Protein AF-A0AAN8IXF5-F1 (afdb_monomer_lite)

Radius of gyration: 14.78 Å; chains: 1; bounding box: 34×33×35 Å

Structure (mmCIF, N/CA/C/O backbone):
data_AF-A0AAN8IXF5-F1
#
_entry.id   AF-A0AAN8IXF5-F1
#
loop_
_atom_site.group_PDB
_atom_site.id
_atom_site.type_symbol
_atom_site.label_atom_id
_atom_site.label_alt_id
_atom_site.label_comp_id
_atom_site.label_asym_id
_atom_site.label_entity_id
_atom_site.label_seq_id
_atom_site.pdbx_PDB_ins_code
_atom_site.Cartn_x
_atom_site.Cartn_y
_atom_site.Cartn_z
_atom_site.occupancy
_atom_site.B_iso_or_equiv
_atom_site.auth_seq_id
_atom_site.auth_comp_id
_atom_site.auth_asym_id
_atom_site.auth_atom_id
_atom_site.pdbx_PDB_model_num
ATOM 1 N N . MET A 1 1 ? -7.629 -7.883 5.708 1.00 85.31 1 MET A N 1
ATOM 2 C CA . MET A 1 1 ? -8.153 -7.090 6.846 1.00 85.31 1 MET A CA 1
ATOM 3 C C . MET A 1 1 ? -7.039 -6.654 7.792 1.00 85.31 1 MET A C 1
ATOM 5 O O . MET A 1 1 ? -6.906 -5.462 8.022 1.00 85.31 1 MET A O 1
ATOM 9 N N . THR A 1 2 ? -6.219 -7.586 8.291 1.00 90.19 2 THR A N 1
ATOM 10 C CA . THR A 1 2 ? -5.158 -7.331 9.285 1.00 90.19 2 THR A CA 1
ATOM 11 C C . THR A 1 2 ? -4.251 -6.151 8.933 1.00 90.19 2 THR A C 1
ATOM 13 O O . THR A 1 2 ? -4.060 -5.288 9.775 1.00 90.19 2 THR A O 1
ATOM 16 N N . LEU A 1 3 ? -3.793 -6.046 7.677 1.00 94.38 3 LEU A N 1
ATOM 17 C CA . LEU A 1 3 ? -2.927 -4.947 7.228 1.00 94.38 3 LEU A CA 1
ATOM 18 C C . LEU A 1 3 ? -3.506 -3.551 7.529 1.00 94.38 3 LEU A C 1
ATOM 20 O O . LEU A 1 3 ? -2.809 -2.706 8.077 1.00 94.38 3 LEU A O 1
ATOM 24 N N . PHE A 1 4 ? -4.781 -3.316 7.204 1.00 95.44 4 PHE A N 1
ATOM 25 C CA . PHE A 1 4 ? -5.424 -2.013 7.403 1.00 95.44 4 PHE A CA 1
ATOM 26 C C . PHE A 1 4 ? -5.740 -1.727 8.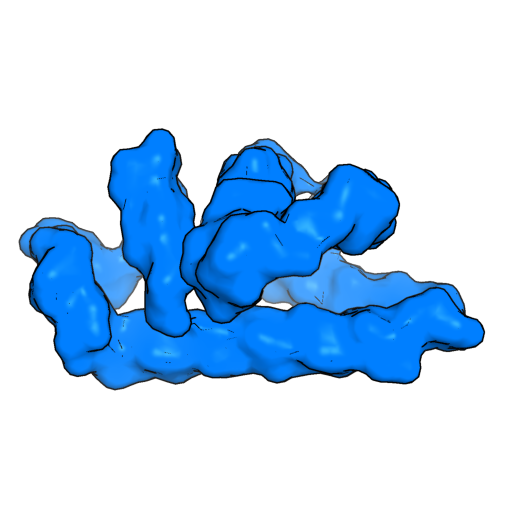868 1.00 95.44 4 PHE A C 1
ATOM 28 O O . PHE A 1 4 ? -5.569 -0.600 9.312 1.00 95.44 4 PHE A O 1
ATOM 35 N N . LEU A 1 5 ? -6.147 -2.739 9.639 1.00 94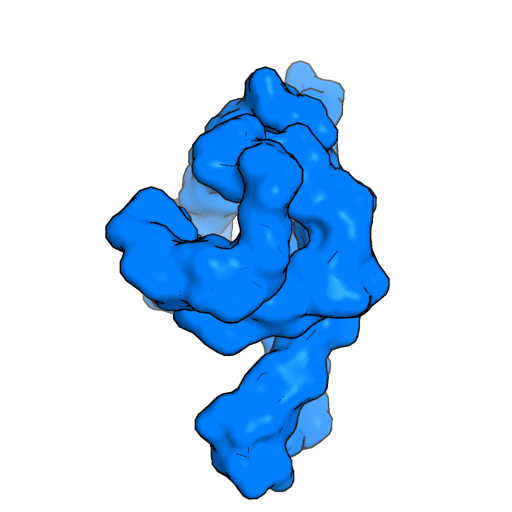.25 5 LEU A N 1
ATOM 36 C CA . LEU A 1 5 ? -6.356 -2.557 11.078 1.00 94.25 5 LEU A CA 1
ATOM 37 C C . LEU A 1 5 ? -5.041 -2.200 11.780 1.00 94.25 5 LEU A C 1
ATOM 39 O O . LEU A 1 5 ? -5.018 -1.288 12.603 1.00 94.25 5 LEU A O 1
ATOM 43 N N . THR A 1 6 ? -3.937 -2.854 11.401 1.00 94.81 6 THR A N 1
ATOM 44 C CA . THR A 1 6 ? -2.598 -2.485 11.872 1.00 94.81 6 THR A CA 1
ATOM 45 C C . THR A 1 6 ? -2.248 -1.060 11.445 1.00 94.81 6 THR A C 1
ATOM 47 O O . THR A 1 6 ? -1.875 -0.265 12.301 1.00 94.81 6 THR A O 1
ATOM 50 N N . LEU A 1 7 ? -2.459 -0.698 10.173 1.00 96.81 7 LEU A N 1
ATOM 51 C CA . LEU A 1 7 ? -2.223 0.659 9.668 1.00 96.81 7 LEU A CA 1
ATOM 52 C C . LEU A 1 7 ? -2.965 1.723 10.487 1.00 96.81 7 LEU A C 1
ATOM 54 O O . LEU A 1 7 ? -2.337 2.671 10.944 1.00 96.81 7 LEU A O 1
ATOM 58 N N . PHE A 1 8 ? -4.266 1.546 10.725 1.00 96.06 8 PHE A N 1
ATOM 59 C CA . PHE A 1 8 ? -5.072 2.505 11.483 1.00 96.06 8 PHE A CA 1
ATOM 60 C C . PHE A 1 8 ? -4.692 2.555 12.963 1.00 96.06 8 PHE A C 1
ATOM 62 O O . PHE A 1 8 ? -4.745 3.618 13.570 1.00 96.06 8 PHE A O 1
ATOM 69 N N . SER A 1 9 ? -4.276 1.432 13.553 1.00 95.31 9 SER A N 1
ATOM 70 C CA . SER A 1 9 ? -3.795 1.425 14.938 1.00 95.31 9 SER A CA 1
ATOM 71 C C . SER A 1 9 ? -2.438 2.119 15.102 1.00 95.31 9 SER A C 1
ATOM 73 O O . SER A 1 9 ? -2.225 2.808 16.095 1.00 95.31 9 SER A O 1
ATOM 75 N N . THR A 1 10 ? -1.519 1.968 14.138 1.00 96.06 10 THR A N 1
ATOM 76 C CA . THR A 1 10 ? -0.166 2.541 14.222 1.00 96.06 10 THR A CA 1
ATOM 77 C C . THR A 1 10 ? -0.100 3.980 13.717 1.00 96.06 10 THR A C 1
ATOM 79 O O . THR A 1 10 ? 0.648 4.787 14.263 1.00 96.06 10 THR A O 1
ATOM 82 N N . TYR A 1 11 ? -0.902 4.320 12.708 1.00 96.62 11 TYR A N 1
ATOM 83 C CA . TYR A 1 11 ? -1.006 5.660 12.132 1.00 96.62 11 TYR A CA 1
ATOM 84 C C . TYR A 1 11 ? -2.482 6.087 12.064 1.00 96.62 11 TYR A C 1
ATOM 86 O O . TYR A 1 11 ? -3.088 6.036 10.989 1.00 96.62 11 TYR A O 1
ATOM 94 N N . PRO A 1 12 ? -3.093 6.503 13.191 1.00 95.00 12 PRO A N 1
ATOM 95 C CA . PRO A 1 12 ? -4.527 6.811 13.256 1.00 95.00 12 PRO A CA 1
ATOM 96 C C . PRO A 1 12 ? -4.988 7.886 12.270 1.00 95.00 12 PRO A C 1
ATOM 98 O O . PRO A 1 12 ? -6.115 7.852 11.785 1.00 95.00 12 PRO A O 1
ATOM 101 N N . ASP A 1 13 ? -4.099 8.809 11.905 1.00 94.50 13 ASP A N 1
ATOM 102 C CA . ASP A 1 13 ? -4.372 9.869 10.938 1.00 94.50 13 ASP A CA 1
ATOM 103 C C . ASP A 1 13 ? -4.632 9.349 9.512 1.00 94.50 13 ASP A C 1
ATOM 105 O O . ASP A 1 13 ? -5.252 10.043 8.705 1.00 94.50 13 ASP A O 1
ATOM 109 N N . THR A 1 14 ? -4.225 8.115 9.197 1.00 95.00 14 THR A N 1
ATOM 110 C CA . THR A 1 14 ? -4.556 7.463 7.919 1.00 95.00 14 THR A CA 1
ATOM 111 C C . THR A 1 14 ? -6.046 7.144 7.785 1.00 95.00 14 THR A C 1
ATOM 113 O O . THR A 1 14 ? -6.552 7.081 6.662 1.00 95.00 14 THR A O 1
ATOM 116 N N . LEU A 1 15 ? -6.783 7.019 8.895 1.00 94.88 15 LEU A N 1
ATOM 117 C CA . LEU A 1 15 ? -8.226 6.778 8.873 1.00 94.88 15 LEU A CA 1
ATOM 118 C C . LEU A 1 15 ? -9.008 7.983 8.320 1.00 94.88 15 LEU A C 1
ATOM 120 O O . LEU A 1 15 ? -10.055 7.800 7.704 1.00 94.88 15 LEU A O 1
ATOM 124 N N . ASN A 1 16 ? -8.459 9.200 8.425 1.00 94.38 16 ASN A N 1
ATOM 125 C CA . ASN A 1 16 ? -9.081 10.436 7.926 1.00 94.38 16 ASN A CA 1
ATOM 126 C C . ASN A 1 16 ? -9.330 10.424 6.405 1.00 94.38 16 ASN A C 1
ATOM 128 O O . ASN A 1 16 ? -10.154 11.182 5.895 1.00 94.38 16 ASN A O 1
ATOM 132 N N . TYR A 1 17 ? -8.634 9.558 5.663 1.00 94.81 17 TYR A N 1
ATOM 133 C CA . TYR A 1 17 ? -8.828 9.390 4.221 1.00 94.81 17 TYR A CA 1
ATOM 134 C C . TYR A 1 17 ? -10.002 8.461 3.873 1.00 94.81 17 TYR A C 1
ATOM 136 O O . TYR A 1 17 ? -10.412 8.385 2.713 1.00 94.81 17 TYR A O 1
ATOM 144 N N . PHE A 1 18 ? -10.575 7.779 4.866 1.00 95.00 18 PHE A N 1
ATOM 145 C CA . PHE A 1 18 ? -11.667 6.827 4.714 1.00 95.00 18 PHE A CA 1
ATOM 146 C C . PHE A 1 18 ? -12.958 7.385 5.315 1.00 95.00 18 PHE A C 1
ATOM 148 O O . PHE A 1 18 ? -13.404 6.961 6.374 1.00 95.00 18 PHE A O 1
ATOM 155 N N . LYS A 1 19 ? -13.604 8.312 4.599 1.00 93.19 19 LYS A N 1
ATOM 156 C CA . LYS A 1 19 ? -14.849 8.975 5.044 1.00 93.19 19 LYS A CA 1
ATOM 157 C C . LYS A 1 19 ? -15.955 8.008 5.489 1.00 93.19 19 LYS A C 1
ATOM 159 O O . LYS A 1 19 ? -16.701 8.309 6.408 1.00 93.19 19 LYS A O 1
ATOM 164 N N . ALA A 1 20 ? -16.042 6.827 4.874 1.00 93.00 20 ALA A N 1
ATOM 165 C CA . ALA A 1 20 ? -17.015 5.797 5.252 1.00 93.00 20 ALA A CA 1
ATOM 166 C C . ALA A 1 20 ? -16.830 5.267 6.692 1.00 93.00 20 ALA A C 1
ATOM 168 O O . ALA A 1 20 ? -17.744 4.657 7.249 1.00 93.00 20 ALA A O 1
ATOM 169 N N . PHE A 1 21 ? -15.654 5.481 7.288 1.00 95.44 21 PHE A N 1
ATOM 170 C CA . PHE A 1 21 ? -15.263 4.977 8.604 1.00 95.44 21 PHE A CA 1
ATOM 171 C C . PHE A 1 21 ? -15.178 6.074 9.672 1.00 95.44 21 PHE A C 1
ATOM 173 O O . PHE A 1 21 ? -14.741 5.809 10.789 1.00 95.44 21 PHE A O 1
ATOM 180 N N . GLU A 1 22 ? -15.597 7.297 9.348 1.00 92.56 22 GLU A N 1
ATOM 181 C CA . GLU A 1 22 ? -15.571 8.424 10.277 1.00 92.56 22 GLU A CA 1
ATOM 182 C C . GLU A 1 22 ? -16.382 8.117 11.548 1.00 92.56 22 GLU A C 1
ATOM 184 O O . GLU A 1 22 ? -17.485 7.567 11.482 1.00 92.56 22 GLU A O 1
ATOM 189 N N . ASN A 1 23 ? -15.818 8.460 12.711 1.00 93.00 23 ASN A N 1
ATOM 190 C CA . ASN A 1 23 ? -16.390 8.219 14.042 1.00 93.00 23 ASN A CA 1
ATOM 191 C C . ASN A 1 23 ? -16.657 6.742 14.396 1.00 93.00 23 ASN A C 1
ATOM 193 O O . ASN A 1 23 ? -17.383 6.474 15.351 1.00 93.00 23 ASN A O 1
ATOM 197 N N . LYS A 1 24 ? -16.082 5.784 13.659 1.00 95.62 24 LYS A N 1
ATOM 198 C CA . LYS A 1 24 ? -16.190 4.352 13.967 1.00 95.62 24 LYS A CA 1
ATOM 199 C C . LYS A 1 24 ? -14.945 3.846 14.683 1.00 95.62 24 LYS A C 1
ATOM 201 O O . LYS A 1 24 ? -13.821 4.216 14.351 1.00 95.62 24 LYS A O 1
ATOM 206 N N . SER A 1 25 ? -15.145 2.949 15.638 1.00 95.56 25 SER A N 1
ATOM 207 C CA . SER A 1 25 ? -14.073 2.172 16.256 1.00 95.56 25 SER A CA 1
ATOM 208 C C . SER A 1 25 ? -13.474 1.157 15.272 1.00 95.56 25 SER A C 1
ATOM 210 O O . SER A 1 25 ? -14.107 0.751 14.293 1.00 95.56 25 SER A O 1
ATOM 212 N N . LEU A 1 26 ? -12.249 0.690 15.544 1.00 95.31 26 LEU A N 1
ATOM 213 C CA . LEU A 1 26 ? -11.599 -0.337 14.717 1.00 95.31 26 LEU A CA 1
ATOM 214 C C . LEU A 1 26 ? -12.392 -1.654 14.677 1.00 95.31 26 LEU A C 1
ATOM 216 O O . LEU A 1 26 ? -12.399 -2.328 13.644 1.00 95.31 26 LEU A O 1
ATOM 220 N N . ASP A 1 27 ? -13.086 -1.998 15.764 1.00 95.62 27 ASP A N 1
ATOM 221 C CA . ASP A 1 27 ? -13.932 -3.192 15.835 1.00 95.62 27 ASP A CA 1
ATOM 222 C C . ASP A 1 27 ? -15.177 -3.066 14.951 1.00 95.62 27 ASP A C 1
ATOM 224 O O . ASP A 1 27 ? -15.515 -4.008 14.230 1.00 95.62 27 ASP A O 1
ATOM 228 N N . GLU A 1 28 ? -15.811 -1.890 14.914 1.00 96.38 28 GLU A N 1
ATOM 229 C CA . GLU A 1 28 ? -16.908 -1.619 13.978 1.00 96.38 28 GLU A CA 1
ATOM 230 C C . GLU A 1 28 ? -16.422 -1.686 12.525 1.00 96.38 28 GLU A C 1
ATOM 232 O O . GLU A 1 28 ? -17.033 -2.362 11.696 1.00 96.38 28 GLU A O 1
ATOM 237 N N . ILE A 1 29 ? -15.285 -1.048 12.219 1.00 96.50 29 ILE A N 1
ATOM 238 C CA . ILE A 1 29 ? -14.694 -1.017 10.870 1.00 96.50 29 ILE A CA 1
ATOM 239 C C . ILE A 1 29 ? -14.367 -2.428 10.373 1.00 96.50 29 ILE A C 1
ATOM 241 O O . ILE A 1 29 ? -14.630 -2.759 9.214 1.00 96.50 29 ILE A O 1
ATOM 245 N N . LYS A 1 30 ? -13.847 -3.297 11.247 1.00 94.31 30 LYS A N 1
ATOM 246 C CA . LYS A 1 30 ? -13.553 -4.703 10.933 1.00 94.31 30 LYS A CA 1
ATOM 247 C C . LYS A 1 30 ? -14.792 -5.470 10.447 1.00 94.31 30 LYS A C 1
ATOM 249 O O . LYS A 1 30 ? -14.654 -6.376 9.622 1.00 94.31 30 LYS A O 1
ATOM 254 N N . GLY A 1 31 ? -15.987 -5.110 10.918 1.00 94.62 31 GLY A N 1
ATOM 255 C CA . GLY A 1 31 ? -17.256 -5.707 10.488 1.00 94.62 31 GLY A CA 1
ATOM 256 C C . GLY A 1 31 ? -17.774 -5.202 9.133 1.00 94.62 31 GLY A C 1
ATOM 257 O O . GLY A 1 31 ? -18.572 -5.883 8.480 1.00 94.62 31 GLY A O 1
ATOM 258 N N . MET A 1 32 ? -17.309 -4.043 8.659 1.00 96.38 32 MET A N 1
ATOM 259 C CA . MET A 1 32 ? -17.881 -3.370 7.490 1.00 96.38 32 MET A CA 1
ATOM 260 C C . MET A 1 32 ? -17.508 -4.033 6.157 1.00 96.38 32 MET A C 1
ATOM 262 O O . MET A 1 32 ? -16.362 -4.424 5.914 1.00 96.38 32 MET A O 1
ATOM 266 N N . SER A 1 33 ? -18.487 -4.115 5.248 1.00 96.19 33 SER A N 1
ATOM 267 C CA . SER A 1 33 ? -18.292 -4.600 3.873 1.00 96.19 33 SER A CA 1
ATOM 268 C C . SER A 1 33 ? -17.300 -3.757 3.089 1.00 96.19 33 SER A C 1
ATOM 270 O O . SER A 1 33 ? -16.461 -4.315 2.387 1.00 96.19 33 SER A O 1
ATOM 272 N N . ASP A 1 34 ? -17.350 -2.440 3.255 1.00 95.69 34 ASP A N 1
ATOM 273 C CA . ASP A 1 34 ? -16.520 -1.509 2.490 1.00 95.69 34 ASP A CA 1
ATOM 274 C C . ASP A 1 34 ? -15.040 -1.663 2.849 1.00 95.69 34 ASP A C 1
ATOM 276 O O . ASP A 1 34 ? -14.176 -1.648 1.971 1.00 95.69 34 ASP A O 1
ATOM 280 N N . MET A 1 35 ? -14.739 -1.916 4.130 1.00 96.00 35 MET A N 1
ATOM 281 C CA . MET A 1 35 ? -13.375 -2.206 4.569 1.00 96.00 35 MET A CA 1
ATOM 282 C C . MET A 1 35 ? -12.886 -3.543 4.009 1.00 96.00 35 MET A C 1
ATOM 284 O O . MET A 1 35 ? -11.756 -3.631 3.528 1.00 96.00 35 MET A O 1
ATOM 288 N N . ARG A 1 36 ? -13.730 -4.588 4.009 1.00 96.06 36 ARG A N 1
ATOM 289 C CA . ARG A 1 36 ? -13.381 -5.857 3.344 1.00 96.06 36 ARG A CA 1
ATOM 290 C C . ARG A 1 36 ? -13.091 -5.637 1.865 1.00 96.06 36 ARG A C 1
ATOM 292 O O . ARG A 1 36 ? -12.045 -6.074 1.401 1.00 96.06 36 ARG A O 1
ATOM 299 N N . ALA A 1 37 ? -13.977 -4.945 1.153 1.00 96.81 37 ALA A N 1
ATOM 300 C CA . ALA A 1 37 ? -13.844 -4.701 -0.278 1.00 96.81 37 ALA A CA 1
ATOM 301 C C . ALA A 1 37 ? -12.544 -3.955 -0.603 1.00 96.81 37 ALA A C 1
ATOM 303 O O . ALA A 1 37 ? -11.785 -4.391 -1.469 1.00 96.81 37 ALA A O 1
ATOM 304 N N . HIS A 1 38 ? -12.235 -2.884 0.134 1.00 96.12 38 HIS A N 1
ATOM 305 C CA . HIS A 1 38 ? -10.994 -2.142 -0.067 1.00 96.12 38 HIS A CA 1
ATOM 306 C C . HIS A 1 38 ? -9.755 -2.985 0.266 1.00 96.12 38 HIS A C 1
ATOM 308 O O . HIS A 1 38 ? -8.813 -3.033 -0.525 1.00 96.12 38 HIS A O 1
ATOM 314 N N . ALA A 1 39 ? -9.763 -3.706 1.394 1.00 96.06 39 ALA A N 1
ATOM 315 C CA . ALA A 1 39 ? -8.648 -4.572 1.771 1.00 96.06 39 ALA A CA 1
ATOM 316 C C . ALA A 1 39 ? -8.383 -5.667 0.727 1.00 96.06 39 ALA A C 1
ATOM 318 O O . ALA A 1 39 ? -7.228 -5.949 0.418 1.00 96.06 39 ALA A O 1
ATOM 319 N N . THR A 1 40 ? -9.439 -6.259 0.170 1.00 96.56 40 THR A N 1
ATOM 320 C CA . THR A 1 40 ? -9.345 -7.248 -0.906 1.00 96.56 40 THR A CA 1
ATOM 321 C C . THR A 1 40 ? -8.794 -6.630 -2.191 1.00 96.56 40 THR A C 1
ATOM 323 O O . THR A 1 40 ? -7.886 -7.199 -2.790 1.00 96.56 40 THR A O 1
ATOM 326 N N . ALA A 1 41 ? -9.268 -5.445 -2.587 1.00 96.94 41 ALA A N 1
ATOM 327 C CA . ALA A 1 41 ? -8.767 -4.750 -3.773 1.00 96.94 41 ALA A CA 1
ATOM 328 C C . ALA A 1 41 ? -7.262 -4.440 -3.684 1.00 96.94 41 ALA A C 1
ATOM 330 O O . ALA A 1 41 ? -6.550 -4.571 -4.677 1.00 96.94 41 ALA A O 1
ATOM 331 N N . VAL A 1 42 ? -6.761 -4.080 -2.498 1.00 96.69 42 VAL A N 1
ATOM 332 C CA . VAL A 1 42 ? -5.320 -3.872 -2.282 1.00 96.69 42 VAL A CA 1
ATOM 333 C C . VAL A 1 42 ? -4.526 -5.168 -2.416 1.00 96.69 42 VAL A C 1
ATOM 335 O O . VAL A 1 42 ? -3.456 -5.148 -3.017 1.00 96.69 42 VAL A O 1
ATOM 338 N N . MET A 1 43 ? -5.036 -6.293 -1.908 1.00 95.62 43 MET A N 1
ATOM 339 C CA . MET A 1 43 ? -4.343 -7.578 -2.053 1.00 95.62 43 MET A CA 1
ATOM 340 C C . MET A 1 43 ? -4.301 -8.040 -3.511 1.00 95.62 43 MET A C 1
ATOM 342 O O . MET A 1 43 ? -3.245 -8.466 -3.958 1.00 95.62 43 MET A O 1
ATOM 346 N N . TYR A 1 44 ? -5.379 -7.855 -4.280 1.00 97.81 44 TYR A N 1
ATOM 347 C CA . TYR A 1 44 ? -5.351 -8.110 -5.726 1.00 97.81 44 TYR A CA 1
ATOM 348 C C . TYR A 1 44 ? -4.380 -7.192 -6.471 1.00 97.81 44 TYR A C 1
ATOM 350 O O . TYR A 1 44 ? -3.691 -7.638 -7.381 1.00 97.81 44 TYR A O 1
ATOM 358 N N . ALA A 1 45 ? -4.293 -5.915 -6.087 1.00 97.25 45 ALA A N 1
ATOM 359 C CA . ALA A 1 45 ? -3.321 -5.006 -6.686 1.00 97.25 45 ALA A CA 1
ATOM 360 C C . ALA A 1 45 ? -1.876 -5.443 -6.391 1.00 97.25 45 ALA A C 1
ATOM 362 O O . ALA A 1 45 ? -1.050 -5.411 -7.296 1.00 97.25 45 ALA A O 1
ATOM 363 N N . MET A 1 46 ? -1.581 -5.869 -5.156 1.00 96.25 46 MET A N 1
ATOM 364 C CA . MET A 1 46 ? -0.271 -6.424 -4.788 1.00 96.25 46 MET A CA 1
ATOM 365 C C . MET A 1 46 ? 0.056 -7.680 -5.596 1.00 96.25 46 MET A C 1
ATOM 367 O O . MET A 1 46 ? 1.146 -7.761 -6.148 1.00 96.25 46 MET A O 1
ATOM 371 N N . ASP A 1 47 ? -0.891 -8.609 -5.708 1.00 97.00 47 ASP A N 1
ATOM 372 C CA . ASP A 1 47 ? -0.759 -9.844 -6.490 1.00 97.00 47 ASP A CA 1
ATOM 373 C C . ASP A 1 47 ? -0.419 -9.542 -7.957 1.00 97.00 47 ASP A C 1
ATOM 375 O O . ASP A 1 47 ? 0.612 -9.971 -8.462 1.00 97.00 47 ASP A O 1
ATOM 379 N N . SER A 1 48 ? -1.181 -8.643 -8.594 1.00 97.81 48 SER A N 1
ATOM 380 C CA . SER A 1 48 ? -0.913 -8.223 -9.976 1.00 97.81 48 SER A CA 1
ATOM 381 C C . SER A 1 48 ? 0.460 -7.573 -10.156 1.00 97.81 48 SER A C 1
ATOM 383 O O . SER A 1 48 ? 1.072 -7.712 -11.211 1.00 97.81 48 SER A O 1
ATOM 385 N N . LEU A 1 49 ? 0.950 -6.824 -9.165 1.00 97.50 49 LEU A N 1
ATOM 386 C CA . LEU A 1 49 ? 2.280 -6.224 -9.249 1.00 97.50 49 LEU A CA 1
ATOM 387 C C . LEU A 1 49 ? 3.391 -7.275 -9.114 1.00 97.50 49 LEU A C 1
ATOM 389 O O . LEU A 1 49 ? 4.405 -7.155 -9.795 1.00 97.50 49 LEU A O 1
ATOM 393 N N . ILE A 1 50 ? 3.202 -8.287 -8.262 1.00 96.19 50 ILE A N 1
ATOM 394 C CA . ILE A 1 50 ? 4.145 -9.403 -8.094 1.00 96.19 50 ILE A CA 1
ATOM 395 C C . ILE A 1 50 ? 4.189 -10.257 -9.361 1.00 96.19 50 ILE A C 1
ATOM 397 O O . ILE A 1 50 ? 5.280 -10.555 -9.838 1.00 96.19 50 ILE A O 1
ATOM 401 N N . ASP A 1 51 ? 3.032 -10.576 -9.946 1.00 97.69 51 ASP A N 1
ATOM 402 C CA . ASP A 1 51 ? 2.930 -11.339 -11.198 1.00 97.69 51 ASP A CA 1
ATOM 403 C C . ASP A 1 51 ? 3.668 -10.671 -12.368 1.00 97.69 51 ASP A C 1
ATOM 405 O O . ASP A 1 51 ? 4.056 -11.335 -13.324 1.00 97.69 51 ASP A O 1
ATOM 409 N N . ASN A 1 52 ? 3.871 -9.352 -12.294 1.00 97.44 52 ASN A N 1
ATOM 410 C CA . ASN A 1 52 ? 4.555 -8.562 -13.315 1.00 97.44 52 ASN A CA 1
ATOM 411 C C . ASN A 1 52 ? 5.937 -8.067 -12.859 1.00 97.44 52 ASN A C 1
ATOM 413 O O . ASN A 1 52 ? 6.491 -7.169 -13.484 1.00 97.44 52 ASN A O 1
ATOM 417 N N . VAL A 1 53 ? 6.527 -8.623 -11.794 1.00 95.31 53 VAL A N 1
ATOM 418 C CA . VAL A 1 53 ? 7.847 -8.172 -11.306 1.00 95.31 53 VAL A CA 1
ATOM 419 C C . VAL A 1 53 ? 8.957 -8.343 -12.356 1.00 95.31 53 VAL A C 1
ATOM 421 O O . VAL A 1 53 ? 9.883 -7.533 -12.407 1.00 95.31 53 VAL A O 1
ATOM 424 N N . ASP A 1 54 ? 8.819 -9.346 -13.227 1.00 96.19 54 ASP A N 1
ATOM 425 C CA . ASP A 1 54 ? 9.731 -9.638 -14.340 1.00 96.19 54 ASP A CA 1
ATOM 426 C C . ASP A 1 54 ? 9.343 -8.921 -15.654 1.00 96.19 54 ASP A C 1
ATOM 428 O O . ASP A 1 54 ? 10.050 -9.040 -16.655 1.00 96.19 54 ASP A O 1
ATOM 432 N N . ASP A 1 55 ? 8.260 -8.134 -15.649 1.00 97.19 55 ASP A N 1
ATOM 433 C CA . ASP A 1 55 ? 7.847 -7.230 -16.731 1.00 97.19 55 ASP A CA 1
ATOM 434 C C . ASP A 1 55 ? 7.810 -5.775 -16.213 1.00 97.19 55 ASP A C 1
ATOM 436 O O . ASP A 1 55 ? 6.764 -5.260 -15.789 1.00 97.19 55 ASP A O 1
ATOM 440 N N . PRO A 1 56 ? 8.960 -5.071 -16.237 1.00 92.75 56 PRO A N 1
ATOM 441 C CA . PRO A 1 56 ? 9.061 -3.723 -15.692 1.00 92.75 56 PRO A CA 1
ATOM 442 C C . PRO A 1 56 ? 8.115 -2.715 -16.350 1.00 92.75 56 PRO A C 1
ATOM 444 O O . PRO A 1 56 ? 7.668 -1.780 -15.683 1.00 92.75 56 PRO A O 1
ATOM 447 N N . GLU A 1 57 ? 7.801 -2.869 -17.639 1.00 96.06 57 GLU A N 1
ATOM 448 C CA . GLU A 1 57 ? 6.925 -1.932 -18.347 1.00 96.06 57 GLU A CA 1
ATOM 449 C C . GLU A 1 57 ? 5.483 -2.064 -17.860 1.00 96.06 57 GLU A C 1
ATOM 451 O O . GLU A 1 57 ? 4.853 -1.058 -17.497 1.00 96.06 57 GLU A O 1
ATOM 456 N N . CYS A 1 58 ? 4.985 -3.302 -17.774 1.00 97.56 58 CYS A N 1
ATOM 457 C CA . CYS A 1 58 ? 3.660 -3.581 -17.235 1.00 97.56 58 CYS A CA 1
ATOM 458 C C . CYS A 1 58 ? 3.563 -3.160 -15.761 1.00 97.56 58 CYS A C 1
ATOM 460 O O . CYS A 1 58 ? 2.652 -2.408 -15.389 1.00 97.56 58 CYS A O 1
ATOM 462 N N . MET A 1 59 ? 4.544 -3.540 -14.930 1.00 97.50 59 MET A N 1
ATOM 463 C CA . MET A 1 59 ? 4.575 -3.173 -13.511 1.00 97.50 59 MET A CA 1
ATOM 464 C C . MET A 1 59 ? 4.549 -1.651 -13.317 1.00 97.50 59 MET A C 1
ATOM 466 O O . MET A 1 59 ? 3.748 -1.141 -12.530 1.00 97.50 59 MET A O 1
ATOM 470 N N . VAL A 1 60 ? 5.364 -0.892 -14.060 1.00 97.62 60 VAL A N 1
ATOM 471 C CA . VAL A 1 60 ? 5.349 0.580 -13.998 1.00 97.62 60 VAL A CA 1
ATOM 472 C C . VAL A 1 60 ? 3.974 1.126 -14.397 1.00 97.62 60 VAL A C 1
ATOM 474 O O . VAL A 1 60 ? 3.462 2.037 -13.742 1.00 97.62 60 VAL A O 1
ATOM 477 N N . GLY A 1 61 ? 3.339 0.568 -15.432 1.00 98.00 61 GLY A N 1
ATOM 478 C CA . GLY A 1 61 ? 1.972 0.923 -15.826 1.00 98.00 61 GLY A CA 1
ATOM 479 C C . GLY A 1 61 ? 0.949 0.735 -14.697 1.00 98.00 61 GLY A C 1
ATOM 480 O O . GLY A 1 61 ? 0.134 1.633 -14.439 1.00 98.00 61 GLY A O 1
ATOM 481 N N . LEU A 1 62 ? 1.027 -0.385 -13.974 1.00 98.25 62 LEU A N 1
ATOM 482 C CA . LEU A 1 62 ? 0.181 -0.679 -12.814 1.00 98.25 62 LEU A CA 1
ATOM 483 C C . LEU A 1 62 ? 0.426 0.308 -11.661 1.00 98.25 62 LEU A C 1
ATOM 485 O O . LEU A 1 62 ? -0.532 0.874 -11.121 1.00 98.25 62 LEU A O 1
ATOM 489 N N . VAL A 1 63 ? 1.690 0.596 -11.331 1.00 98.19 63 VAL A N 1
ATOM 490 C CA . VAL A 1 63 ? 2.044 1.567 -10.279 1.00 98.19 63 VAL A CA 1
ATOM 491 C C . VAL A 1 63 ? 1.536 2.969 -10.623 1.00 98.19 63 VAL A C 1
ATOM 493 O O . VAL A 1 63 ? 0.976 3.647 -9.760 1.00 98.19 63 VAL A O 1
ATOM 496 N N . ARG A 1 64 ? 1.617 3.398 -11.889 1.00 98.06 64 ARG A N 1
ATOM 497 C CA . ARG A 1 64 ? 1.049 4.686 -12.330 1.00 98.06 64 ARG A CA 1
ATOM 498 C C . ARG A 1 64 ? -0.462 4.757 -12.130 1.00 98.06 64 ARG A C 1
ATOM 500 O O . ARG A 1 64 ? -0.983 5.785 -11.699 1.00 98.06 64 ARG A O 1
ATOM 507 N N . LYS A 1 65 ? -1.190 3.669 -12.407 1.00 97.19 65 LYS A N 1
ATOM 508 C CA . LYS A 1 65 ? -2.638 3.599 -12.148 1.00 97.19 65 LYS A CA 1
ATOM 509 C C . LYS A 1 65 ? -2.938 3.784 -10.658 1.00 97.19 65 LYS A C 1
ATOM 511 O O . LYS A 1 65 ? -3.832 4.557 -10.312 1.00 97.19 65 LYS A O 1
ATOM 516 N N . ILE A 1 66 ? -2.164 3.139 -9.783 1.00 97.69 66 ILE A N 1
ATOM 517 C CA . ILE A 1 66 ? -2.263 3.315 -8.326 1.00 97.69 66 ILE A CA 1
ATOM 518 C C . ILE A 1 66 ? -1.980 4.773 -7.948 1.00 97.69 66 ILE A C 1
ATOM 520 O O . ILE A 1 66 ? -2.796 5.386 -7.257 1.00 97.69 66 ILE A O 1
ATOM 524 N N . ALA A 1 67 ? -0.887 5.350 -8.449 1.00 98.25 67 ALA A N 1
ATOM 525 C CA . ALA A 1 67 ? -0.471 6.719 -8.165 1.00 98.25 67 ALA A CA 1
ATOM 526 C C . ALA A 1 67 ? -1.558 7.745 -8.523 1.00 98.25 67 ALA A C 1
ATOM 528 O O . ALA A 1 67 ? -1.941 8.569 -7.688 1.00 98.25 67 ALA A O 1
ATOM 529 N N . ARG A 1 68 ? -2.119 7.649 -9.737 1.00 97.31 68 ARG A N 1
ATOM 530 C CA . ARG A 1 68 ? -3.179 8.543 -10.230 1.00 97.31 68 ARG A CA 1
ATOM 531 C C . ARG A 1 68 ? -4.471 8.411 -9.430 1.00 97.31 68 ARG A C 1
ATOM 533 O O . ARG A 1 68 ? -5.059 9.422 -9.052 1.00 97.31 68 ARG A O 1
ATOM 540 N N . ASN A 1 69 ? -4.870 7.183 -9.091 1.00 95.81 69 ASN A N 1
ATOM 541 C CA . ASN A 1 69 ? -6.049 6.944 -8.257 1.00 95.81 69 ASN A CA 1
ATOM 542 C C . ASN A 1 69 ? -5.900 7.556 -6.853 1.00 95.81 69 ASN A C 1
ATOM 544 O O . ASN A 1 69 ? -6.881 8.029 -6.279 1.00 95.81 69 ASN A O 1
ATOM 548 N N . HIS A 1 70 ? -4.691 7.576 -6.295 1.00 97.25 70 HIS A N 1
ATOM 549 C CA . HIS A 1 70 ? -4.436 8.116 -4.958 1.00 97.25 70 HIS A CA 1
ATOM 550 C C . HIS A 1 70 ? -4.151 9.629 -4.953 1.00 97.25 70 HIS A C 1
ATOM 552 O O . HIS A 1 70 ? -4.454 10.291 -3.957 1.00 97.25 70 HIS A O 1
ATOM 558 N N . LYS A 1 71 ? -3.696 10.208 -6.079 1.00 96.88 71 LYS A N 1
ATOM 559 C CA . LYS A 1 71 ? -3.429 11.655 -6.233 1.00 96.88 71 LYS A CA 1
ATOM 560 C C . LYS A 1 71 ? -4.655 12.499 -5.882 1.00 96.88 71 LYS A C 1
ATOM 562 O O . LYS A 1 71 ? -4.576 13.368 -5.024 1.00 96.88 71 LYS A O 1
ATOM 567 N N . GLY A 1 72 ? -5.817 12.178 -6.460 1.00 92.69 72 GLY A N 1
ATOM 568 C CA . GLY A 1 72 ? -7.070 12.913 -6.217 1.00 92.69 72 GLY A CA 1
ATOM 569 C C . GLY A 1 72 ? -7.618 12.814 -4.785 1.00 92.69 72 GLY A C 1
ATOM 570 O O . GLY A 1 72 ? -8.570 13.508 -4.443 1.00 92.69 72 GLY A O 1
ATOM 571 N N . ARG A 1 73 ? -7.031 11.955 -3.942 1.00 94.31 73 ARG A N 1
ATOM 572 C CA . ARG A 1 73 ? -7.385 11.780 -2.525 1.00 94.31 73 ARG A CA 1
ATOM 573 C C . ARG A 1 73 ? -6.352 12.407 -1.585 1.00 94.31 73 ARG A C 1
ATOM 575 O O . ARG A 1 73 ? -6.449 12.215 -0.378 1.00 94.31 73 ARG A O 1
ATOM 582 N N . ASN A 1 74 ? -5.370 13.134 -2.125 1.00 94.69 74 ASN A N 1
ATOM 583 C CA . ASN A 1 74 ? -4.233 13.688 -1.384 1.00 94.69 74 ASN A CA 1
ATOM 584 C C . ASN A 1 74 ? -3.431 12.612 -0.628 1.00 94.69 74 ASN A C 1
ATOM 586 O O . ASN A 1 74 ? -2.916 12.850 0.466 1.00 94.69 74 ASN A O 1
ATOM 590 N N . ILE A 1 75 ? -3.341 11.413 -1.211 1.00 97.12 75 ILE A N 1
ATOM 591 C CA . ILE A 1 75 ? -2.549 10.300 -0.685 1.00 97.12 75 ILE A CA 1
ATOM 592 C C . ILE A 1 75 ? -1.287 10.196 -1.541 1.00 97.12 75 ILE A C 1
ATOM 594 O O . ILE A 1 75 ? -1.321 9.700 -2.670 1.00 97.12 75 ILE A O 1
ATOM 598 N N . GLY A 1 76 ? -0.181 10.700 -0.995 1.00 96.06 76 GLY A N 1
ATOM 599 C CA . GLY A 1 76 ? 1.136 10.664 -1.627 1.00 96.06 76 GLY A CA 1
ATOM 600 C C . GLY A 1 76 ? 2.118 9.732 -0.930 1.00 96.06 76 GLY A C 1
ATOM 601 O O . GLY A 1 76 ? 1.755 9.006 -0.001 1.00 96.06 76 GLY A O 1
ATOM 602 N N . LYS A 1 77 ? 3.382 9.778 -1.360 1.00 97.25 77 LYS A N 1
ATOM 603 C CA . LYS A 1 77 ? 4.465 8.901 -0.884 1.00 97.25 77 LYS A CA 1
ATOM 604 C C . LYS A 1 77 ? 4.520 8.737 0.630 1.00 97.25 77 LYS A C 1
ATOM 606 O O . LYS A 1 77 ? 4.604 7.610 1.095 1.00 97.25 77 LYS A O 1
ATOM 611 N N . ALA A 1 78 ? 4.393 9.819 1.400 1.00 96.19 78 ALA A N 1
ATOM 612 C CA . ALA A 1 78 ? 4.431 9.757 2.863 1.00 96.19 78 ALA A CA 1
ATOM 613 C C . ALA A 1 78 ? 3.425 8.746 3.455 1.00 96.19 78 ALA A C 1
ATOM 615 O O . ALA A 1 78 ? 3.747 8.040 4.406 1.00 96.19 78 ALA A O 1
ATOM 616 N N . ARG A 1 79 ? 2.228 8.621 2.864 1.00 96.25 79 ARG A N 1
ATOM 617 C CA . ARG A 1 79 ? 1.203 7.653 3.292 1.00 96.25 79 ARG A CA 1
ATOM 618 C C . ARG A 1 79 ? 1.523 6.227 2.860 1.00 96.25 79 ARG A C 1
ATOM 620 O O . ARG A 1 79 ? 1.280 5.289 3.611 1.00 96.25 79 ARG A O 1
ATOM 627 N N . PHE A 1 80 ? 2.108 6.054 1.680 1.00 97.81 80 PHE A N 1
ATOM 628 C CA . PHE A 1 80 ? 2.573 4.740 1.241 1.00 97.81 80 PHE A CA 1
ATOM 629 C C . PHE A 1 80 ? 3.798 4.253 2.038 1.00 97.81 80 PHE A C 1
ATOM 631 O O . PHE A 1 80 ? 3.917 3.057 2.302 1.00 97.81 80 PHE A O 1
ATOM 638 N N . GLU A 1 81 ? 4.670 5.156 2.497 1.00 98.12 81 GLU A N 1
ATOM 639 C CA . GLU A 1 81 ? 5.789 4.823 3.391 1.00 98.12 81 GLU A CA 1
ATOM 640 C C . GLU A 1 81 ? 5.308 4.315 4.757 1.00 98.12 81 GLU A C 1
ATOM 642 O O . GLU A 1 81 ? 5.893 3.379 5.297 1.00 98.12 81 GLU A O 1
ATOM 647 N N . GLN A 1 82 ? 4.202 4.854 5.285 1.00 97.56 82 GLN A N 1
ATOM 648 C CA . GLN A 1 82 ? 3.563 4.327 6.500 1.00 97.56 82 GLN A CA 1
ATOM 649 C C . GLN A 1 82 ? 3.094 2.874 6.324 1.00 97.56 82 GLN A C 1
ATOM 651 O O . GLN A 1 82 ? 3.215 2.069 7.238 1.00 97.56 82 GLN A O 1
ATOM 656 N N . LEU A 1 83 ? 2.586 2.495 5.147 1.00 96.50 83 LEU A N 1
ATOM 657 C CA . LEU A 1 83 ? 2.245 1.094 4.876 1.00 96.50 83 LEU A CA 1
ATOM 658 C C . LEU A 1 83 ? 3.505 0.229 4.752 1.00 96.50 83 LEU A C 1
ATOM 660 O O . LEU A 1 83 ? 3.554 -0.870 5.308 1.00 96.50 83 LEU A O 1
ATOM 664 N N . ARG A 1 84 ? 4.530 0.725 4.049 1.00 97.56 84 ARG A N 1
ATOM 665 C CA . ARG A 1 84 ? 5.808 0.024 3.867 1.00 97.56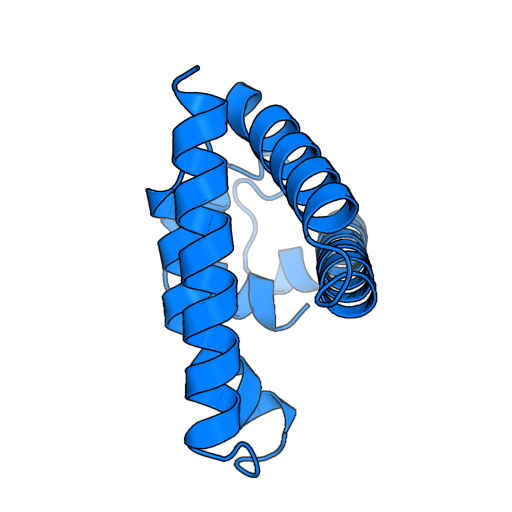 84 ARG A CA 1
ATOM 666 C C . ARG A 1 84 ? 6.482 -0.298 5.199 1.00 97.56 84 ARG A C 1
ATOM 668 O O . ARG A 1 84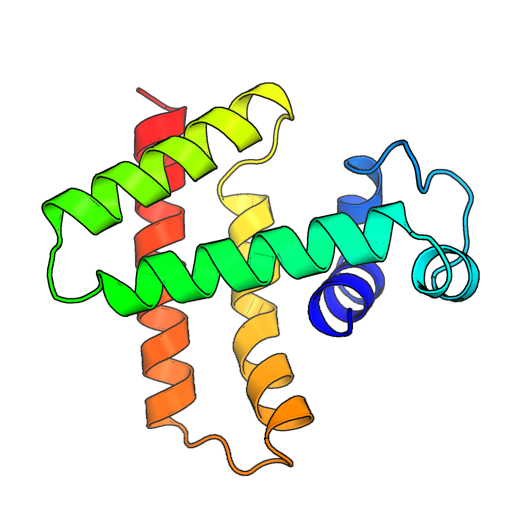 ? 6.885 -1.443 5.396 1.00 97.56 84 ARG A O 1
ATOM 675 N N . SER A 1 85 ? 6.569 0.669 6.112 1.00 97.06 85 SER A N 1
ATOM 676 C CA . SER A 1 85 ? 7.238 0.499 7.411 1.00 97.06 85 SER A CA 1
ATOM 677 C C . SER A 1 85 ? 6.622 -0.620 8.261 1.00 97.06 85 SER A C 1
ATOM 679 O O . SER A 1 85 ? 7.321 -1.274 9.033 1.00 97.06 85 SER A O 1
ATOM 681 N N . LEU A 1 86 ? 5.323 -0.882 8.093 1.00 95.94 86 LEU A N 1
ATOM 682 C CA . LEU A 1 86 ? 4.584 -1.920 8.816 1.00 95.94 86 LEU A CA 1
ATOM 683 C C . LEU A 1 86 ? 4.691 -3.300 8.167 1.00 95.94 86 LEU A C 1
ATOM 685 O O . LEU A 1 86 ? 4.416 -4.312 8.818 1.00 95.94 86 LEU A O 1
ATOM 689 N N . TYR A 1 87 ? 5.058 -3.364 6.886 1.00 95.56 87 TYR A N 1
ATOM 690 C CA . TYR A 1 87 ? 4.894 -4.573 6.086 1.00 95.56 87 TYR A CA 1
ATOM 691 C C . TYR A 1 87 ? 5.772 -5.732 6.577 1.00 95.56 87 TYR A C 1
ATOM 693 O O . TYR A 1 87 ? 5.340 -6.882 6.574 1.00 95.56 87 TYR A O 1
ATOM 701 N N . GLY A 1 88 ? 6.973 -5.441 7.086 1.00 94.88 88 GLY A N 1
ATOM 702 C CA . GLY A 1 88 ? 7.844 -6.454 7.692 1.00 94.88 88 GLY A CA 1
ATOM 703 C C . GLY A 1 88 ? 7.189 -7.162 8.884 1.00 94.88 88 GLY A C 1
ATOM 704 O O . GLY A 1 88 ? 7.139 -8.391 8.920 1.00 94.88 88 GLY A O 1
ATOM 705 N N . ASN A 1 89 ? 6.608 -6.395 9.811 1.00 92.56 89 ASN A N 1
ATOM 706 C CA . ASN A 1 89 ? 5.897 -6.942 10.973 1.00 92.56 89 ASN A CA 1
ATOM 707 C C . ASN A 1 89 ? 4.606 -7.663 10.562 1.00 92.56 89 ASN A C 1
ATOM 709 O O . ASN A 1 89 ? 4.224 -8.668 11.168 1.00 92.56 89 ASN A O 1
ATOM 713 N N . TYR A 1 90 ? 3.939 -7.171 9.515 1.00 93.81 90 TYR A N 1
ATOM 714 C CA . TYR A 1 90 ? 2.797 -7.850 8.914 1.00 93.81 90 TYR A CA 1
ATOM 715 C C . TYR A 1 90 ? 3.191 -9.241 8.389 1.00 93.81 90 TYR A C 1
ATOM 717 O O . TYR A 1 90 ? 2.482 -10.208 8.667 1.00 93.81 90 TYR A O 1
ATOM 725 N N . LEU A 1 91 ? 4.330 -9.375 7.702 1.00 94.62 91 LEU A N 1
ATOM 726 C CA . LEU A 1 91 ? 4.841 -10.672 7.245 1.00 94.62 91 LEU A CA 1
ATOM 727 C C . LEU A 1 91 ? 5.180 -11.597 8.415 1.00 94.62 91 LEU A C 1
ATOM 729 O O . LEU A 1 91 ? 4.753 -12.749 8.410 1.00 94.62 91 LEU A O 1
ATOM 733 N N . ASP A 1 92 ? 5.891 -11.102 9.432 1.00 93.06 92 ASP A N 1
ATOM 734 C CA . ASP A 1 92 ? 6.218 -11.890 10.627 1.00 93.06 92 ASP A CA 1
ATOM 735 C C . ASP A 1 92 ? 4.940 -12.432 11.288 1.00 93.06 92 ASP A C 1
ATOM 737 O O . ASP A 1 92 ? 4.802 -13.637 11.490 1.00 93.06 92 ASP A O 1
ATOM 741 N N . THR A 1 93 ? 3.947 -11.571 11.511 1.00 91.44 93 THR A N 1
ATOM 742 C CA . THR A 1 93 ? 2.679 -11.964 12.141 1.00 91.44 93 THR A CA 1
ATOM 743 C C . THR A 1 93 ? 1.924 -13.009 11.316 1.00 91.44 93 THR A C 1
ATOM 745 O O . THR A 1 93 ? 1.518 -14.042 11.845 1.00 91.44 93 THR A O 1
ATOM 748 N N . ASN A 1 94 ? 1.739 -12.774 10.014 1.00 90.94 94 ASN A N 1
ATOM 749 C CA . ASN A 1 94 ? 0.882 -13.631 9.185 1.00 90.94 94 ASN A CA 1
ATOM 750 C C . ASN A 1 94 ? 1.573 -14.924 8.732 1.00 90.94 94 ASN A C 1
ATOM 752 O O . ASN A 1 94 ? 0.893 -15.894 8.406 1.00 90.94 94 ASN A O 1
ATOM 756 N N . LEU A 1 95 ? 2.908 -14.973 8.740 1.00 91.94 95 LEU A N 1
ATOM 757 C CA . LEU A 1 95 ? 3.667 -16.191 8.444 1.00 91.94 95 LEU A CA 1
ATOM 758 C C . LEU A 1 95 ? 4.020 -16.992 9.706 1.00 91.94 95 LEU A C 1
ATOM 760 O O . LEU A 1 95 ? 4.626 -18.060 9.592 1.00 91.94 95 LEU A O 1
ATOM 764 N N . GLY A 1 96 ? 3.633 -16.522 10.897 1.00 91.44 96 GLY A N 1
ATOM 765 C CA . GLY A 1 96 ? 3.929 -17.180 12.172 1.00 91.44 96 GLY A CA 1
ATOM 766 C C . GLY A 1 96 ? 5.412 -17.107 12.541 1.00 91.44 96 GLY A C 1
ATOM 767 O O . GLY A 1 96 ? 6.008 -18.119 12.891 1.00 91.44 96 GLY A O 1
ATOM 768 N N . ASN A 1 97 ? 6.020 -15.927 12.391 1.00 89.62 97 ASN A N 1
ATOM 769 C CA . ASN A 1 97 ? 7.444 -15.630 12.594 1.00 89.62 97 ASN A CA 1
ATOM 770 C C . ASN A 1 97 ? 8.403 -16.450 11.715 1.00 89.62 97 ASN A C 1
ATOM 772 O O . ASN A 1 97 ? 9.581 -16.597 12.029 1.00 89.62 97 ASN A O 1
ATOM 776 N N . ARG A 1 98 ? 7.912 -16.967 10.582 1.00 91.88 98 ARG A N 1
ATOM 777 C CA . ARG A 1 98 ? 8.712 -17.719 9.600 1.00 91.88 98 ARG A CA 1
ATOM 778 C C . ARG A 1 98 ? 9.237 -16.857 8.449 1.00 91.88 98 ARG A C 1
ATOM 780 O O . ARG A 1 98 ? 9.830 -17.388 7.513 1.00 91.88 98 ARG A O 1
ATOM 787 N N . SER A 1 99 ? 9.022 -15.540 8.487 1.00 93.00 99 SER A N 1
ATOM 788 C CA . SER A 1 99 ? 9.538 -14.641 7.453 1.00 93.00 99 SER A CA 1
ATOM 789 C C . SER A 1 99 ? 11.043 -14.443 7.619 1.00 93.00 99 SER A C 1
ATOM 791 O O . SER A 1 99 ? 11.511 -13.923 8.632 1.00 93.00 99 SER A O 1
ATOM 793 N N . SER A 1 100 ? 11.817 -14.816 6.601 1.00 96.00 100 SER A N 1
ATOM 794 C CA . SER A 1 100 ? 13.265 -14.613 6.624 1.00 96.00 100 SER A CA 1
ATOM 795 C C . SER A 1 100 ? 13.635 -13.124 6.526 1.00 96.00 100 SER A C 1
ATOM 797 O O . SER A 1 100 ? 12.866 -12.298 6.020 1.00 96.00 100 SER A O 1
ATOM 799 N N . ALA A 1 101 ? 14.849 -12.773 6.960 1.00 96.25 101 ALA A N 1
ATOM 800 C CA . ALA A 1 101 ? 15.394 -11.428 6.759 1.00 96.25 101 ALA A CA 1
ATOM 801 C C . ALA A 1 101 ? 15.480 -11.063 5.265 1.00 96.25 101 ALA A C 1
ATOM 803 O O . ALA A 1 101 ? 15.166 -9.935 4.885 1.00 96.25 101 ALA A O 1
ATOM 804 N N . ALA A 1 102 ? 15.829 -12.033 4.412 1.00 97.44 102 ALA A N 1
ATOM 805 C CA . ALA A 1 102 ? 15.876 -11.853 2.964 1.00 97.44 102 ALA A CA 1
ATOM 806 C C . ALA A 1 102 ? 14.487 -11.541 2.385 1.00 97.44 102 ALA A C 1
ATOM 808 O O . ALA A 1 102 ? 14.347 -10.596 1.615 1.00 97.44 102 ALA A O 1
ATOM 809 N N . THR A 1 103 ? 13.449 -12.264 2.818 1.00 96.44 103 THR A N 1
ATOM 810 C CA . THR A 1 103 ? 12.054 -12.023 2.414 1.00 96.44 103 THR A CA 1
ATOM 811 C C . THR A 1 103 ? 11.606 -10.614 2.794 1.00 96.44 103 THR A C 1
ATOM 813 O O . THR A 1 103 ? 11.093 -9.885 1.949 1.00 96.44 103 THR A O 1
ATOM 816 N N . LYS A 1 104 ? 11.847 -10.189 4.041 1.00 96.88 104 LYS A N 1
ATOM 817 C CA . LYS A 1 104 ? 11.488 -8.834 4.494 1.00 96.88 104 LYS A CA 1
ATOM 818 C C . LYS A 1 104 ? 12.247 -7.753 3.725 1.00 96.88 104 LYS A C 1
ATOM 820 O O . LYS A 1 104 ? 11.647 -6.759 3.331 1.00 96.88 104 LYS A O 1
ATOM 825 N N . SER A 1 105 ? 13.536 -7.968 3.457 1.00 97.75 105 SER A N 1
ATOM 826 C CA . SER A 1 105 ? 14.347 -7.043 2.658 1.00 97.75 105 SER A CA 1
ATOM 827 C C . SER A 1 105 ? 13.870 -6.948 1.206 1.00 97.75 105 SER A C 1
ATOM 829 O O . SER A 1 105 ? 13.851 -5.854 0.647 1.00 97.75 105 SER A O 1
ATOM 831 N N . ALA A 1 106 ? 13.459 -8.061 0.592 1.00 97.12 106 ALA A N 1
ATOM 832 C CA . ALA A 1 106 ? 12.922 -8.066 -0.766 1.00 97.12 106 ALA A CA 1
ATOM 833 C C . ALA A 1 106 ? 11.625 -7.248 -0.860 1.00 97.12 106 ALA A C 1
ATOM 835 O O . ALA A 1 106 ? 11.515 -6.367 -1.712 1.00 97.12 106 ALA A O 1
ATOM 836 N N . TRP A 1 107 ? 10.691 -7.468 0.070 1.00 97.69 107 TRP A N 1
ATOM 837 C CA . TRP A 1 107 ? 9.461 -6.682 0.160 1.00 97.69 107 TRP A CA 1
ATOM 838 C C . TRP A 1 107 ? 9.724 -5.200 0.422 1.00 97.69 107 TRP A C 1
ATOM 840 O O . TRP A 1 107 ? 9.120 -4.352 -0.229 1.00 97.69 107 TRP A O 1
ATOM 850 N N . ASP A 1 108 ? 10.653 -4.872 1.320 1.00 98.25 108 ASP A N 1
ATOM 851 C CA . ASP A 1 108 ? 11.014 -3.481 1.596 1.00 98.25 108 ASP A CA 1
ATOM 852 C C . ASP A 1 108 ? 11.555 -2.765 0.347 1.00 98.25 108 ASP A C 1
ATOM 854 O O . ASP A 1 108 ? 11.117 -1.659 0.026 1.00 98.25 108 ASP A O 1
ATOM 858 N N . LYS A 1 109 ? 12.449 -3.420 -0.407 1.00 97.94 109 LYS A N 1
ATOM 859 C CA . LYS A 1 109 ? 12.980 -2.891 -1.674 1.00 97.94 109 LYS A CA 1
ATOM 860 C C . LYS A 1 109 ? 11.877 -2.672 -2.704 1.00 97.94 109 LYS A C 1
ATOM 862 O O . LYS A 1 109 ? 11.834 -1.615 -3.332 1.00 97.94 109 LYS A O 1
ATOM 867 N N . PHE A 1 110 ? 10.988 -3.648 -2.858 1.00 97.50 110 PHE A N 1
ATOM 868 C CA . PHE A 1 110 ? 9.873 -3.579 -3.795 1.00 97.50 110 PHE A CA 1
ATOM 869 C C . PHE A 1 110 ? 8.910 -2.428 -3.460 1.00 97.50 110 PHE A C 1
ATOM 871 O O . PHE A 1 110 ? 8.642 -1.573 -4.304 1.00 97.50 110 PHE A O 1
ATOM 878 N N . LEU A 1 111 ? 8.462 -2.336 -2.205 1.00 98.06 111 LEU A N 1
ATOM 879 C CA . LEU A 1 111 ? 7.582 -1.260 -1.737 1.00 98.06 111 LEU A CA 1
ATOM 880 C C . LEU A 1 111 ? 8.258 0.116 -1.859 1.00 98.06 111 LEU A C 1
ATOM 882 O O . LEU A 1 111 ? 7.629 1.069 -2.311 1.00 98.06 111 LEU A O 1
ATOM 886 N N . SER A 1 112 ? 9.550 0.218 -1.528 1.00 98.38 112 SER A N 1
ATOM 887 C CA . SER A 1 112 ? 10.340 1.449 -1.689 1.00 98.38 112 SER A CA 1
ATOM 888 C C . SER A 1 112 ? 10.372 1.919 -3.144 1.00 98.38 112 SER A C 1
ATOM 890 O O . SER A 1 112 ? 10.120 3.088 -3.445 1.00 98.38 112 SER A O 1
ATOM 892 N N . TYR A 1 113 ? 10.635 0.996 -4.073 1.00 97.19 113 TYR A N 1
ATOM 893 C CA . TYR A 1 113 ? 10.641 1.286 -5.502 1.00 97.19 113 TYR A CA 1
ATOM 894 C C . TYR A 1 113 ? 9.281 1.813 -5.978 1.00 97.19 113 TYR A C 1
ATOM 896 O O . TYR A 1 113 ? 9.220 2.866 -6.619 1.00 97.19 113 TYR A O 1
ATOM 904 N N . MET A 1 114 ? 8.186 1.145 -5.604 1.00 97.75 114 MET A N 1
ATOM 905 C CA . MET A 1 114 ? 6.837 1.595 -5.952 1.00 97.75 114 MET A CA 1
ATOM 906 C C . MET A 1 114 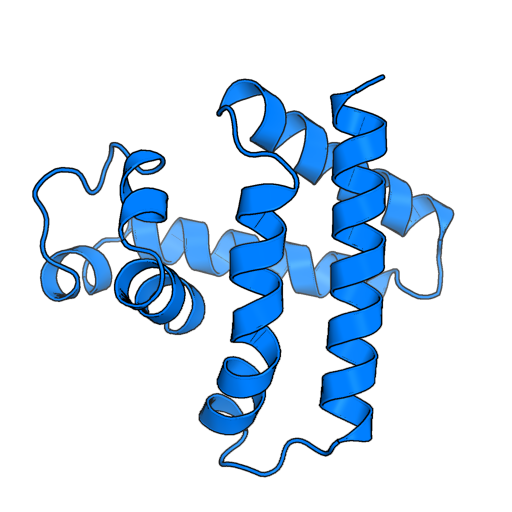? 6.520 2.980 -5.392 1.00 97.75 114 MET A C 1
ATOM 908 O O . MET A 1 114 ? 5.996 3.824 -6.115 1.00 97.75 114 MET A O 1
ATOM 912 N N . ASN A 1 115 ? 6.871 3.248 -4.136 1.00 98.38 115 ASN A N 1
ATOM 913 C CA . ASN A 1 115 ? 6.623 4.538 -3.496 1.00 98.38 115 ASN A CA 1
ATOM 914 C C . ASN A 1 115 ? 7.350 5.687 -4.211 1.00 98.38 115 ASN A C 1
ATOM 916 O O . ASN A 1 115 ? 6.777 6.762 -4.399 1.00 98.38 115 ASN A O 1
ATOM 920 N N . ASN A 1 116 ? 8.585 5.449 -4.664 1.00 98.31 116 ASN A N 1
ATOM 921 C CA . ASN A 1 116 ? 9.345 6.414 -5.461 1.00 98.31 116 ASN A CA 1
ATOM 922 C C . ASN A 1 116 ? 8.710 6.655 -6.840 1.00 98.31 116 ASN A C 1
ATOM 924 O O . ASN A 1 116 ? 8.648 7.793 -7.306 1.00 98.31 116 ASN A O 1
ATOM 928 N N . LEU A 1 117 ? 8.204 5.606 -7.493 1.00 97.88 117 LEU A N 1
ATOM 929 C CA . LEU A 1 117 ? 7.471 5.750 -8.752 1.00 97.88 117 LEU A CA 1
ATOM 930 C C . LEU A 1 117 ? 6.148 6.503 -8.578 1.00 97.88 117 LEU A C 1
ATOM 932 O O . LEU A 1 117 ? 5.807 7.325 -9.427 1.00 97.88 117 LEU A O 1
ATOM 936 N N . ILE A 1 118 ? 5.422 6.249 -7.486 1.00 98.31 118 ILE A N 1
ATOM 937 C CA . ILE A 1 118 ? 4.185 6.962 -7.151 1.00 98.31 118 ILE A CA 1
ATOM 938 C C . ILE A 1 118 ? 4.464 8.456 -7.010 1.00 98.31 118 ILE A C 1
ATOM 940 O O . ILE A 1 118 ? 3.770 9.255 -7.628 1.00 98.31 118 ILE A O 1
ATOM 944 N N . GLU A 1 119 ? 5.494 8.835 -6.251 1.00 98.31 119 GLU A N 1
ATOM 945 C CA . GLU A 1 119 ? 5.903 10.236 -6.102 1.00 98.31 119 GLU A CA 1
ATOM 946 C C . GLU A 1 119 ? 6.229 10.883 -7.448 1.00 98.31 119 GLU A C 1
ATOM 948 O O . GLU A 1 119 ? 5.731 11.967 -7.753 1.00 98.31 119 GLU A O 1
ATOM 953 N N . LYS A 1 120 ? 7.018 10.195 -8.282 1.00 98.00 120 LYS A N 1
ATOM 954 C CA . LYS A 1 120 ? 7.382 10.688 -9.612 1.00 98.00 120 LYS A CA 1
ATOM 955 C C . LYS A 1 120 ? 6.152 10.922 -10.491 1.00 98.00 120 LYS A C 1
ATOM 957 O O . LYS A 1 120 ? 6.058 11.970 -11.116 1.00 98.00 120 LYS A O 1
ATOM 962 N N . GLU A 1 121 ? 5.219 9.973 -10.541 1.00 98.00 121 GLU A N 1
ATOM 963 C CA . GLU A 1 121 ? 3.991 10.100 -11.341 1.00 98.00 121 GLU A CA 1
ATOM 964 C C . GLU A 1 121 ? 3.047 11.171 -10.777 1.00 98.00 121 GLU A C 1
ATOM 966 O O . GLU A 1 121 ? 2.359 11.853 -11.529 1.00 98.00 121 GLU A O 1
ATOM 971 N N . GLN A 1 122 ? 2.989 11.341 -9.455 1.00 97.75 122 GLN A N 1
ATOM 972 C CA . GLN A 1 122 ? 2.131 12.351 -8.839 1.00 97.75 122 GLN A CA 1
ATOM 973 C C . GLN A 1 122 ? 2.658 13.776 -9.021 1.00 97.75 122 GLN A C 1
ATOM 975 O O . GLN A 1 122 ? 1.844 14.700 -9.030 1.00 97.75 122 GLN A O 1
ATOM 980 N N . ASN A 1 123 ? 3.966 13.945 -9.208 1.00 95.38 123 ASN A N 1
ATOM 981 C CA . ASN A 1 123 ? 4.616 15.241 -9.420 1.00 95.38 123 ASN A CA 1
ATOM 982 C C . ASN A 1 123 ? 4.875 15.576 -10.900 1.00 95.38 123 ASN A C 1
ATOM 984 O O . ASN A 1 123 ? 5.359 16.670 -11.186 1.00 95.38 123 ASN A O 1
ATOM 988 N N . ALA A 1 124 ? 4.577 14.648 -11.814 1.00 89.69 124 ALA A N 1
ATOM 989 C CA . ALA A 1 124 ? 4.504 14.903 -13.251 1.00 89.69 124 ALA A CA 1
ATOM 990 C C . ALA A 1 124 ? 3.196 15.626 -13.615 1.00 89.69 124 ALA A C 1
ATOM 992 O O . ALA A 1 124 ? 3.247 16.420 -14.578 1.00 89.69 124 ALA A O 1
#

Organism: Patella caerulea (NCBI:txid87958)

InterPro domains:
  IPR000971 Globin [PF00042] (3-115)
  IPR000971 Globin [PS01033] (1-123)
  IPR009050 Globin-like superfamily [SSF46458] (2-120)
  IPR012292 Globin/Protoglobin [G3DSA:1.10.490.10] (1-121)
  IPR044399 Myoglobin-like, M family globin domain [cd01040] (3-118)

Sequence (124 aa):
MTLFLTLFSTYPDTLNYFKAFENKSLDEIKGMSDMRAHATAVMYAMDSLIDNVDDPEC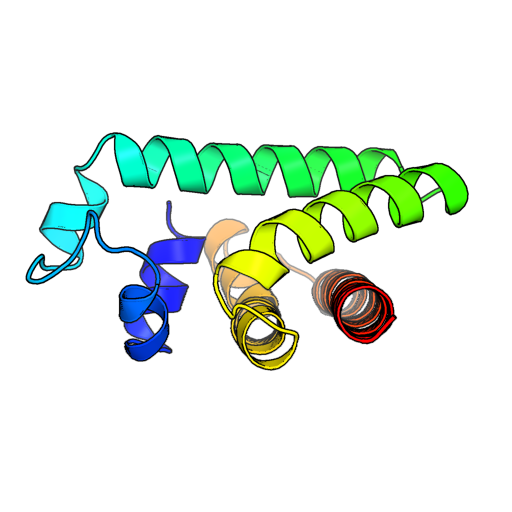MVGLVRKIARNHKGRNIGKARFEQLRSLYGNYLDTNLGNRSSAATKSAWDKFLSYMNNLIEKEQNA

pLDDT: mean 95.84, std 2.2, range [85.31, 98.38]

Secondary structure (DSSP, 8-state):
-HHHHHHHHH-GGGGGG-GGGTT--HHHHHH-HHHHHHHHHHHHHHHHHHHTTT-HHHHHHHHHHHHHHHHTTT--HHHHHHHHHHHHHHHHHHHTS---HHHHHHHHHHHHHHHHHHHHHHH-

Foldseek 3Di:
DVLVLVLCVVPVVLCVLVPVCPPHDSVRLVPDPVSVVVVVVVVVLVVLLVVCVVPVVVNLVSLLVVLVVCLVSVDALVSLVSSLVCVLVVCCVVVVNPQDPVNNVVSSVVSVVSRVSSNVSSVD